Protein AF-A0A9D9EPJ1-F1 (afdb_monomer)

Sequence (174 aa):
MMNVLTDDEYTWLLRNIYPYLRHCTYRVEYEVRNFDLEEARRTIYERPQDLSLNEMYKVAGSYEKGSEEYAYAMEIAARYYPETPAVVNRLAAEAMESGDARKAVEYAGGMADRLIGQETLTDKEAELLNTAGVAYARAGEYGKARTALEKASGAGNANAEHNLTQLLNVIDQL

Secondary structure (DSSP, 8-state):
---PPPHHHHHHHHHHTHHHHT----------PPPPHHHHHHHHHH-GGGS-HHHHHHHHHTSPTTSHHHHHHHHHHHHH-TT-HHHHHHHHHHHHHTT-HHHHHHHHHHHHHHHTT-SS--HHHHHHHHHHHHHHHHTT-HHHHHHHHHHHHHTT-HHHHHHHHHHHHHHTT-

Solvent-accessible surface area (backbone atoms only — not comparable to full-atom values): 9705 Å² total; per-residue (Å²): 135,85,86,74,76,50,75,66,57,49,51,47,41,56,71,73,48,43,65,69,72,70,61,81,88,79,84,88,84,80,82,84,77,81,74,53,68,72,55,40,59,50,34,61,78,76,46,46,88,77,54,52,71,69,52,35,50,52,45,20,70,72,39,59,91,87,36,70,66,20,51,51,32,49,52,51,39,28,70,78,40,67,87,38,45,66,53,28,35,49,54,16,50,52,26,46,75,72,67,35,24,61,59,10,30,69,51,25,37,74,53,39,65,60,53,71,76,46,94,74,69,54,74,53,50,22,53,28,17,24,54,30,12,55,19,24,43,72,60,66,40,51,70,60,12,49,54,29,11,52,52,8,28,75,67,67,30,65,68,14,46,53,52,40,54,54,48,51,61,54,60,79,72,110

Structure (mmCIF, N/CA/C/O backbone):
data_AF-A0A9D9EPJ1-F1
#
_entry.id   AF-A0A9D9EPJ1-F1
#
loop_
_atom_site.group_PDB
_atom_site.id
_atom_site.type_symbol
_atom_site.label_atom_id
_atom_site.label_alt_id
_atom_site.label_comp_id
_atom_site.label_asym_id
_atom_site.label_entity_id
_atom_site.label_seq_id
_atom_site.pdbx_PDB_ins_code
_atom_site.Cartn_x
_atom_site.Cartn_y
_atom_site.Cartn_z
_atom_site.occupancy
_atom_site.B_iso_or_equiv
_atom_site.auth_seq_id
_atom_site.auth_comp_id
_atom_site.auth_asym_id
_atom_site.auth_atom_id
_atom_site.pdbx_PDB_model_num
ATOM 1 N N . MET A 1 1 ? 43.064 -30.071 -53.489 1.00 42.31 1 MET A N 1
ATOM 2 C CA . MET A 1 1 ? 42.462 -31.282 -52.893 1.00 42.31 1 MET A CA 1
ATOM 3 C C . MET A 1 1 ? 41.432 -30.799 -51.883 1.00 42.31 1 MET A C 1
ATOM 5 O O . MET A 1 1 ? 41.818 -30.111 -50.948 1.00 42.31 1 MET A O 1
ATOM 9 N N . MET A 1 2 ? 40.141 -31.001 -52.148 1.00 48.84 2 MET A N 1
ATOM 10 C CA . MET A 1 2 ? 39.052 -30.513 -51.294 1.00 48.84 2 MET A CA 1
ATOM 11 C C . MET A 1 2 ? 38.751 -31.615 -50.279 1.00 48.84 2 MET A C 1
ATOM 13 O O . MET A 1 2 ? 38.270 -32.677 -50.659 1.00 48.84 2 MET A O 1
ATOM 17 N N . ASN A 1 3 ? 39.163 -31.407 -49.030 1.00 57.09 3 ASN A N 1
ATOM 18 C CA . ASN A 1 3 ? 39.059 -32.409 -47.974 1.00 57.09 3 ASN A CA 1
ATOM 19 C C . ASN A 1 3 ? 37.612 -32.420 -47.462 1.00 57.09 3 ASN A C 1
ATOM 21 O O . ASN A 1 3 ? 37.235 -31.586 -46.640 1.00 57.09 3 ASN A O 1
ATOM 25 N N . VAL A 1 4 ? 36.780 -33.285 -48.039 1.00 70.56 4 VAL A N 1
ATOM 26 C CA . VAL A 1 4 ? 35.396 -33.489 -47.602 1.00 70.56 4 VAL A CA 1
ATOM 27 C C . VAL A 1 4 ? 35.428 -34.555 -46.513 1.00 70.56 4 VAL A C 1
ATOM 29 O O . VAL A 1 4 ? 35.918 -35.655 -46.755 1.00 70.56 4 VAL A O 1
ATOM 32 N N . LEU A 1 5 ? 34.961 -34.201 -45.316 1.00 78.44 5 LEU A N 1
ATOM 33 C CA . LEU A 1 5 ? 34.833 -35.127 -44.190 1.00 78.44 5 LEU A CA 1
ATOM 34 C C . LEU A 1 5 ? 33.941 -36.306 -44.589 1.00 78.44 5 LEU A C 1
ATOM 36 O O . LEU A 1 5 ? 32.910 -36.110 -45.234 1.00 78.44 5 LEU A O 1
ATOM 40 N N . THR A 1 6 ? 34.324 -37.513 -44.189 1.00 83.56 6 THR A N 1
ATOM 41 C CA . THR A 1 6 ? 33.468 -38.697 -44.318 1.00 83.56 6 THR A CA 1
ATOM 42 C C . THR A 1 6 ? 32.287 -38.626 -43.342 1.00 83.56 6 THR A C 1
ATOM 44 O O . THR A 1 6 ? 32.340 -37.913 -42.335 1.00 83.56 6 THR A O 1
ATOM 47 N N . ASP A 1 7 ? 31.210 -39.369 -43.614 1.00 83.38 7 ASP A N 1
ATOM 48 C CA . ASP A 1 7 ? 29.993 -39.362 -42.783 1.00 83.38 7 ASP A CA 1
ATOM 49 C C . ASP A 1 7 ? 30.270 -39.743 -41.317 1.00 83.38 7 ASP A C 1
ATOM 51 O O . ASP A 1 7 ? 29.677 -39.170 -40.394 1.00 83.38 7 ASP A O 1
ATOM 55 N N . ASP A 1 8 ? 31.216 -40.656 -41.088 1.00 84.94 8 ASP A N 1
ATOM 56 C CA . ASP A 1 8 ? 31.630 -41.087 -39.751 1.00 84.94 8 ASP A CA 1
ATOM 57 C C . ASP A 1 8 ? 32.397 -39.986 -39.007 1.00 84.94 8 ASP A C 1
ATOM 59 O O . ASP A 1 8 ? 32.137 -39.727 -37.828 1.00 84.94 8 ASP A O 1
ATOM 63 N N . GLU A 1 9 ? 33.293 -39.276 -39.699 1.00 87.12 9 GLU A N 1
ATOM 64 C CA . GLU A 1 9 ? 34.034 -38.139 -39.142 1.00 87.12 9 GLU A CA 1
ATOM 65 C C . GLU A 1 9 ? 33.095 -36.972 -38.817 1.00 87.12 9 GLU A C 1
ATOM 67 O O . GLU A 1 9 ? 33.190 -36.371 -37.742 1.00 87.12 9 GLU A O 1
ATOM 72 N N . TYR A 1 10 ? 32.140 -36.680 -39.704 1.00 84.19 10 TYR A N 1
ATOM 73 C CA . TYR A 1 10 ? 31.129 -35.655 -39.463 1.00 84.19 10 TYR A CA 1
ATOM 74 C C . TYR A 1 10 ? 30.230 -36.017 -38.272 1.00 84.19 10 TYR A C 1
ATOM 76 O O . TYR A 1 10 ? 29.999 -35.186 -37.390 1.00 84.19 10 TYR A O 1
ATOM 84 N N . THR A 1 11 ? 29.774 -37.269 -38.188 1.00 86.69 11 THR A N 1
ATOM 85 C CA . THR A 1 11 ? 28.947 -37.756 -37.073 1.00 86.69 11 THR A CA 1
ATOM 86 C C . THR A 1 11 ? 29.705 -37.707 -35.746 1.00 86.69 11 THR A C 1
ATOM 88 O O . THR A 1 11 ? 29.132 -37.351 -34.710 1.00 86.69 11 THR A O 1
ATOM 91 N N . TRP A 1 12 ? 31.003 -38.016 -35.762 1.00 90.25 12 TRP A N 1
ATOM 92 C CA . TRP A 1 12 ? 31.856 -37.917 -34.584 1.00 90.25 12 TRP A CA 1
ATOM 93 C C . TRP A 1 12 ? 32.017 -36.466 -34.118 1.00 90.25 12 TRP A C 1
ATOM 95 O O . TRP A 1 12 ? 31.825 -36.188 -32.931 1.00 90.25 12 TRP A O 1
ATOM 105 N N . LEU A 1 13 ? 32.284 -35.528 -35.035 1.00 86.38 13 LEU A N 1
ATOM 106 C CA . LEU A 1 13 ? 32.368 -34.095 -34.724 1.00 86.38 13 LEU A CA 1
ATOM 107 C C . LEU A 1 13 ? 31.037 -33.553 -34.186 1.00 86.38 13 LEU A C 1
ATOM 109 O O . LEU A 1 13 ? 31.029 -32.818 -33.196 1.00 86.38 13 LEU A O 1
ATOM 113 N N . LEU A 1 14 ? 29.911 -33.959 -34.781 1.00 84.38 14 LEU A N 1
ATOM 114 C CA . LEU A 1 14 ? 28.572 -33.550 -34.357 1.00 84.38 14 LEU A CA 1
ATOM 115 C C . LEU A 1 14 ? 28.239 -34.006 -32.930 1.00 84.38 14 LEU A C 1
ATOM 117 O O . LEU A 1 14 ? 27.575 -33.273 -32.202 1.00 84.38 14 LEU A O 1
ATOM 121 N N . ARG A 1 15 ? 28.684 -35.200 -32.525 1.00 85.56 15 ARG A N 1
ATOM 122 C CA . ARG A 1 15 ? 28.414 -35.751 -31.186 1.00 85.56 15 ARG A CA 1
ATOM 123 C C . ARG A 1 15 ? 29.384 -35.251 -30.123 1.00 85.56 15 ARG A C 1
ATOM 125 O O . ARG A 1 15 ? 28.964 -35.033 -28.993 1.00 85.56 15 ARG A O 1
ATOM 132 N N . ASN A 1 16 ? 30.658 -35.084 -30.473 1.00 86.88 16 ASN A N 1
ATOM 133 C CA . ASN A 1 16 ? 31.717 -34.885 -29.482 1.00 86.88 16 ASN A CA 1
ATOM 134 C C . ASN A 1 16 ? 32.249 -33.450 -29.420 1.00 86.88 16 ASN A C 1
ATOM 136 O O . ASN A 1 16 ? 32.752 -33.045 -28.380 1.00 86.88 16 ASN A O 1
ATOM 140 N N . ILE A 1 17 ? 32.153 -32.676 -30.506 1.00 82.56 17 ILE A N 1
ATOM 141 C CA . ILE A 1 17 ? 32.791 -31.353 -30.605 1.00 82.56 17 ILE A CA 1
ATOM 142 C C . ILE A 1 17 ? 31.749 -30.239 -30.741 1.00 82.56 17 ILE A C 1
ATOM 144 O O . ILE A 1 17 ? 31.789 -29.245 -30.018 1.00 82.56 17 ILE A O 1
ATOM 148 N N . TYR A 1 18 ? 30.775 -30.400 -31.637 1.00 82.69 18 TYR A N 1
ATOM 149 C CA . TYR A 1 18 ? 29.791 -29.355 -31.931 1.00 82.69 18 TYR A CA 1
ATOM 150 C C . TYR A 1 18 ? 28.880 -28.954 -30.756 1.00 82.69 18 TYR A C 1
ATOM 152 O O . TYR A 1 18 ? 28.547 -27.771 -30.689 1.00 82.69 18 TYR A O 1
ATOM 160 N N . PRO A 1 19 ? 28.499 -29.833 -29.806 1.00 80.94 19 PRO A N 1
ATOM 161 C CA . PRO A 1 19 ? 27.696 -29.422 -28.654 1.00 80.94 19 PRO A CA 1
ATOM 162 C C . PRO A 1 19 ? 28.407 -28.385 -27.775 1.00 80.94 19 PRO A C 1
ATOM 164 O O . PRO A 1 19 ? 27.760 -27.467 -27.280 1.00 80.94 19 PRO A O 1
ATOM 167 N N . TYR A 1 20 ? 29.738 -28.470 -27.656 1.00 73.44 20 TYR A N 1
ATOM 168 C CA . TYR A 1 20 ? 30.548 -27.487 -26.929 1.00 73.44 20 TYR A CA 1
ATOM 169 C C . TYR A 1 20 ? 30.725 -26.176 -27.708 1.00 73.44 20 TYR A C 1
ATOM 171 O O . TYR A 1 20 ? 30.796 -25.111 -27.106 1.00 73.44 20 TYR A O 1
ATOM 179 N N . LEU A 1 21 ? 30.743 -26.233 -29.046 1.00 76.06 21 LEU A N 1
ATOM 180 C CA . LEU A 1 21 ? 30.826 -25.043 -29.906 1.00 76.06 21 LEU A CA 1
ATOM 181 C C . LEU A 1 21 ? 29.494 -24.282 -30.019 1.00 76.06 21 LEU A C 1
ATOM 183 O O . LEU A 1 21 ? 29.495 -23.102 -30.355 1.00 76.06 21 LEU A O 1
ATOM 187 N N . ARG A 1 22 ? 28.358 -24.934 -29.738 1.00 73.31 22 ARG A N 1
ATOM 188 C CA . ARG A 1 22 ? 27.014 -24.322 -29.748 1.00 73.31 22 ARG A CA 1
ATOM 189 C C . ARG A 1 22 ? 26.599 -23.732 -28.397 1.00 73.31 22 ARG A C 1
ATOM 191 O O . ARG A 1 22 ? 25.422 -23.436 -28.203 1.00 73.31 22 ARG A O 1
ATOM 198 N N . HIS A 1 23 ? 27.533 -23.560 -27.465 1.00 71.06 23 HIS A N 1
ATOM 199 C CA . HIS A 1 23 ? 27.258 -22.913 -26.189 1.00 71.06 23 HIS A CA 1
ATOM 200 C C . HIS A 1 23 ? 27.821 -21.491 -26.187 1.00 71.06 23 HIS A C 1
ATOM 202 O O . HIS A 1 23 ? 28.995 -21.268 -25.901 1.00 71.06 23 HIS A O 1
ATOM 208 N N . CYS A 1 24 ? 26.975 -20.515 -26.506 1.00 70.62 24 CYS A N 1
ATOM 209 C CA . CYS A 1 24 ? 27.301 -19.111 -26.301 1.00 70.62 24 CYS A CA 1
ATOM 210 C C . CYS A 1 24 ? 26.660 -18.643 -24.992 1.00 70.62 24 CYS A C 1
ATOM 212 O O . CYS A 1 24 ? 25.457 -18.390 -24.931 1.00 70.62 24 CYS A O 1
ATOM 214 N N . THR A 1 25 ? 27.458 -18.547 -23.930 1.00 79.62 25 THR A N 1
ATOM 215 C CA . THR A 1 25 ? 27.029 -17.911 -22.683 1.00 79.62 25 THR A CA 1
ATOM 216 C C . THR A 1 25 ? 27.132 -16.399 -22.858 1.00 79.62 25 THR A C 1
ATOM 218 O O . THR A 1 25 ? 28.224 -15.837 -22.813 1.00 79.62 25 THR A O 1
ATOM 221 N N . TYR A 1 26 ? 26.002 -15.734 -23.074 1.00 78.81 26 TYR A N 1
ATOM 222 C CA . TYR A 1 26 ? 25.939 -14.275 -23.092 1.00 78.81 26 TYR A CA 1
ATOM 223 C C . TYR A 1 26 ? 25.505 -13.757 -21.723 1.00 78.81 26 TYR A C 1
ATOM 225 O O . TYR A 1 26 ? 24.556 -14.264 -21.127 1.00 78.81 26 TYR A O 1
ATOM 233 N N . ARG A 1 27 ? 26.185 -12.717 -21.245 1.00 80.62 27 ARG A N 1
ATOM 234 C CA . ARG A 1 27 ? 25.719 -11.870 -20.149 1.00 80.62 27 ARG A CA 1
ATOM 235 C C . ARG A 1 27 ? 25.396 -10.513 -20.756 1.00 80.62 27 ARG A C 1
ATOM 237 O O . ARG A 1 27 ? 26.290 -9.858 -21.281 1.00 80.62 27 ARG A O 1
ATOM 244 N N . VAL A 1 28 ? 24.123 -10.135 -20.734 1.00 82.12 28 VAL A N 1
ATOM 245 C CA . VAL A 1 28 ? 23.676 -8.812 -21.175 1.00 82.12 28 VAL A CA 1
ATOM 246 C C . VAL A 1 28 ? 23.499 -7.962 -19.928 1.00 82.12 28 VAL A C 1
ATOM 248 O O . VAL A 1 28 ? 22.674 -8.280 -19.076 1.00 82.12 28 VAL A O 1
ATOM 251 N N . GLU A 1 29 ? 24.298 -6.909 -19.819 1.00 85.12 29 GLU A N 1
ATOM 252 C CA . GLU A 1 29 ? 24.173 -5.888 -18.784 1.00 85.12 29 GLU A CA 1
ATOM 253 C C . GLU A 1 29 ? 23.646 -4.624 -19.455 1.00 85.12 29 GLU A C 1
ATOM 255 O O . GLU A 1 29 ? 24.170 -4.193 -20.482 1.00 85.12 2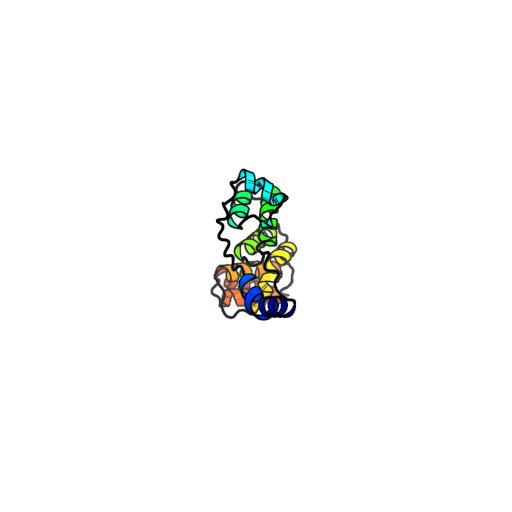9 GLU A O 1
ATOM 260 N N . TYR A 1 30 ? 22.576 -4.058 -18.910 1.00 80.69 30 TYR A N 1
ATOM 261 C CA . TYR A 1 30 ? 22.017 -2.797 -19.372 1.00 80.69 30 TYR A CA 1
ATOM 262 C C . TYR A 1 30 ? 21.621 -1.956 -18.165 1.00 80.69 30 TYR A C 1
ATOM 264 O O . TYR A 1 30 ? 21.168 -2.478 -17.147 1.00 80.69 30 TYR A O 1
ATOM 272 N N . GLU A 1 31 ? 21.799 -0.647 -18.291 1.00 79.81 31 GLU A N 1
ATOM 273 C CA . GLU A 1 31 ? 21.323 0.329 -17.321 1.00 79.81 31 GLU A CA 1
ATOM 274 C C . GLU A 1 31 ? 19.992 0.888 -17.826 1.00 79.81 31 GLU A C 1
ATOM 276 O O . GLU A 1 31 ? 19.905 1.428 -18.933 1.00 79.81 31 GLU A O 1
ATOM 281 N N . VAL A 1 32 ? 18.932 0.720 -17.037 1.00 82.56 32 VAL A N 1
ATOM 282 C CA . VAL A 1 32 ? 17.633 1.323 -17.347 1.00 82.56 32 VAL A CA 1
ATOM 283 C C . VAL A 1 32 ? 17.685 2.776 -16.899 1.00 82.56 32 VAL A C 1
ATOM 285 O O . VAL A 1 32 ? 17.804 3.055 -15.707 1.00 82.56 32 VAL A O 1
ATOM 288 N N . ARG A 1 33 ? 17.606 3.710 -17.852 1.00 89.75 33 ARG A N 1
ATOM 289 C CA . ARG A 1 33 ? 17.465 5.132 -17.521 1.00 89.75 33 ARG A CA 1
ATOM 290 C C . ARG A 1 33 ? 16.104 5.382 -16.877 1.00 89.75 33 ARG A C 1
ATOM 292 O O . ARG A 1 33 ? 15.111 4.800 -17.305 1.00 89.75 33 ARG A O 1
ATOM 299 N N . ASN A 1 34 ? 16.055 6.315 -15.932 1.00 90.56 34 ASN A N 1
ATOM 300 C CA . ASN A 1 34 ? 14.783 6.842 -15.449 1.00 90.56 34 ASN A CA 1
ATOM 301 C C . ASN A 1 34 ? 14.117 7.697 -16.540 1.00 90.56 34 ASN A C 1
ATOM 303 O O . ASN A 1 34 ? 14.797 8.371 -17.326 1.00 90.56 34 ASN A O 1
ATOM 307 N N . PHE A 1 35 ? 12.793 7.688 -16.557 1.00 91.69 35 PHE A N 1
ATOM 308 C CA . PHE A 1 35 ? 11.971 8.605 -17.327 1.00 91.69 35 PHE A CA 1
ATOM 309 C C . PHE A 1 35 ? 12.009 10.002 -16.705 1.00 91.69 35 PHE A C 1
ATOM 311 O O . PHE A 1 35 ? 12.043 10.172 -15.478 1.00 91.69 35 PHE A O 1
ATOM 318 N N . ASP A 1 36 ? 11.986 11.022 -17.561 1.00 94.06 36 ASP A N 1
ATOM 319 C CA . ASP A 1 36 ? 11.652 12.364 -17.098 1.00 94.06 36 ASP A CA 1
ATOM 320 C C . ASP A 1 36 ? 10.150 12.466 -16.761 1.00 94.06 36 ASP A C 1
ATOM 322 O O . ASP A 1 36 ? 9.372 11.538 -16.992 1.00 94.06 36 ASP A O 1
ATOM 326 N N . LEU A 1 37 ? 9.729 13.579 -16.155 1.00 94.12 37 LEU A N 1
ATOM 327 C CA . LEU A 1 37 ? 8.340 13.731 -15.718 1.00 94.12 37 LEU A CA 1
ATOM 328 C C . LEU A 1 37 ? 7.350 13.712 -16.893 1.00 94.12 37 LEU A C 1
ATOM 330 O O . LEU A 1 37 ? 6.293 13.098 -16.782 1.00 94.12 37 LEU A O 1
ATOM 334 N N . GLU A 1 38 ? 7.672 14.367 -18.005 1.00 94.12 38 GLU A N 1
ATOM 335 C CA . GLU A 1 38 ? 6.761 14.481 -19.148 1.00 94.12 38 GLU A CA 1
ATOM 336 C C . GLU A 1 38 ? 6.650 13.153 -19.908 1.00 94.12 38 GLU A C 1
ATOM 338 O O . GLU A 1 38 ? 5.555 12.753 -20.311 1.00 94.12 38 GLU A O 1
ATOM 343 N N . GLU A 1 39 ? 7.758 12.421 -20.033 1.00 93.81 39 GLU A N 1
ATOM 344 C CA . GLU A 1 39 ? 7.774 11.040 -20.503 1.00 93.81 39 GLU A CA 1
ATOM 345 C C . GLU A 1 39 ? 6.940 10.149 -19.577 1.00 93.81 39 GLU A C 1
ATOM 347 O O . GLU A 1 39 ? 6.044 9.449 -20.048 1.00 93.81 39 GLU A O 1
ATOM 352 N N . ALA A 1 40 ? 7.158 10.212 -18.259 1.00 95.44 40 ALA A N 1
ATOM 353 C CA . ALA A 1 40 ? 6.432 9.389 -17.295 1.00 95.44 40 ALA A CA 1
ATOM 354 C C . ALA A 1 40 ? 4.916 9.658 -17.314 1.00 95.44 40 ALA A C 1
ATOM 356 O O . ALA A 1 40 ? 4.125 8.717 -17.216 1.00 95.44 40 ALA A O 1
ATOM 357 N N . ARG A 1 41 ? 4.495 10.915 -17.524 1.00 95.25 41 ARG A N 1
ATOM 358 C CA . ARG A 1 41 ? 3.077 11.294 -17.676 1.00 95.25 41 ARG A CA 1
ATOM 359 C C . ARG A 1 41 ? 2.403 10.645 -18.878 1.00 95.25 41 ARG A C 1
ATOM 361 O O . ARG A 1 41 ? 1.201 10.419 -18.821 1.00 95.25 41 ARG A O 1
ATOM 368 N N . ARG A 1 42 ? 3.138 10.350 -19.951 1.00 95.31 42 ARG A N 1
ATOM 369 C CA . ARG A 1 42 ? 2.610 9.610 -21.110 1.00 95.31 42 ARG A CA 1
ATOM 370 C C . ARG A 1 42 ? 2.690 8.107 -20.877 1.00 95.31 42 ARG A C 1
ATOM 372 O O . ARG A 1 42 ? 1.701 7.398 -21.052 1.00 95.31 42 ARG A O 1
ATOM 379 N N . THR A 1 43 ? 3.839 7.635 -20.397 1.00 96.12 43 THR A N 1
ATOM 380 C CA . THR A 1 43 ? 4.106 6.212 -20.164 1.00 96.12 43 THR A CA 1
ATOM 381 C C . THR A 1 43 ? 3.114 5.589 -19.181 1.00 96.12 43 THR A C 1
ATOM 383 O O . THR A 1 43 ? 2.745 4.435 -19.370 1.00 96.12 43 THR A O 1
ATOM 386 N N . ILE A 1 44 ? 2.600 6.333 -18.193 1.00 96.19 44 ILE A N 1
ATOM 387 C CA . ILE A 1 44 ? 1.611 5.807 -17.234 1.00 96.19 44 ILE A CA 1
ATOM 388 C C . ILE A 1 44 ? 0.288 5.362 -17.890 1.00 96.19 44 ILE A C 1
ATOM 390 O O . ILE A 1 44 ? -0.407 4.506 -17.345 1.00 96.19 44 ILE A O 1
ATOM 394 N N . TYR A 1 45 ? -0.056 5.903 -19.064 1.00 94.81 45 TYR A N 1
ATOM 395 C CA . TYR A 1 45 ? -1.243 5.507 -19.832 1.00 94.81 45 TYR A CA 1
ATOM 396 C C . TYR A 1 45 ? -0.940 4.434 -20.885 1.00 94.81 45 TYR A C 1
ATOM 398 O O . TYR A 1 45 ? -1.811 3.633 -21.211 1.00 94.81 45 TYR A O 1
ATOM 406 N N . GLU A 1 46 ? 0.282 4.408 -21.419 1.00 95.12 46 GLU A N 1
ATOM 407 C CA . GLU A 1 46 ? 0.659 3.513 -22.519 1.00 95.12 46 GLU A CA 1
ATOM 408 C C . GLU A 1 46 ? 1.294 2.203 -22.037 1.00 95.12 46 GLU A C 1
ATOM 410 O O . GLU A 1 46 ? 0.936 1.119 -22.496 1.00 95.12 46 GLU A O 1
ATOM 415 N N . ARG A 1 47 ? 2.284 2.306 -21.143 1.00 95.06 47 ARG A N 1
ATOM 416 C CA . ARG A 1 47 ? 3.131 1.200 -20.670 1.00 95.06 47 ARG A CA 1
ATOM 417 C C . ARG A 1 47 ? 3.479 1.366 -19.185 1.00 95.06 47 ARG A C 1
ATOM 419 O O . ARG A 1 47 ? 4.654 1.461 -18.836 1.00 95.06 47 ARG A O 1
ATOM 426 N N . PRO A 1 48 ? 2.484 1.396 -18.285 1.00 94.69 48 PRO A N 1
ATOM 427 C CA . PRO A 1 48 ? 2.724 1.613 -16.859 1.00 94.69 48 PRO A CA 1
ATOM 428 C C . PRO A 1 48 ? 3.666 0.582 -16.217 1.00 94.69 48 PRO A C 1
ATOM 430 O O . PRO A 1 48 ? 4.351 0.926 -15.263 1.00 94.69 48 PRO A O 1
ATOM 433 N N . GLN A 1 49 ? 3.779 -0.637 -16.757 1.00 94.50 49 GLN A N 1
ATOM 434 C CA . GLN A 1 49 ? 4.746 -1.642 -16.294 1.00 94.50 49 GLN A CA 1
ATOM 435 C C . GLN A 1 49 ? 6.220 -1.228 -16.448 1.00 94.50 49 GLN A C 1
ATOM 437 O O . GLN A 1 49 ? 7.078 -1.825 -15.803 1.00 94.50 49 GLN A O 1
ATOM 442 N N . ASP A 1 50 ? 6.513 -0.243 -17.303 1.00 94.06 50 ASP A N 1
ATOM 443 C CA . ASP A 1 50 ? 7.873 0.256 -17.530 1.00 94.06 50 ASP A CA 1
ATOM 444 C C . ASP A 1 50 ? 8.267 1.317 -16.483 1.00 94.06 50 ASP A C 1
ATOM 446 O O . ASP A 1 50 ? 9.448 1.634 -16.351 1.00 94.06 50 ASP A O 1
ATOM 450 N N . LEU A 1 51 ? 7.299 1.873 -15.742 1.00 95.31 51 LEU A N 1
ATOM 451 C CA . LEU A 1 51 ? 7.547 2.8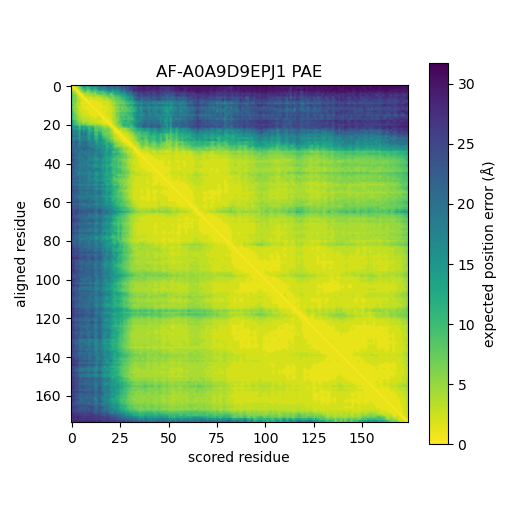92 -14.724 1.00 95.31 51 LEU A CA 1
ATOM 452 C C . LEU A 1 51 ? 7.897 2.264 -13.385 1.00 95.31 51 LEU A C 1
ATOM 454 O O . LEU A 1 51 ? 7.196 1.384 -12.894 1.00 95.31 51 LEU A O 1
ATOM 458 N N . SER A 1 52 ? 8.921 2.813 -12.743 1.00 94.62 52 SER A N 1
ATOM 459 C CA . SER A 1 52 ? 9.188 2.575 -11.332 1.00 94.62 52 SER A CA 1
ATOM 460 C C . SER A 1 52 ? 8.111 3.210 -10.447 1.00 94.62 52 SER A C 1
ATOM 462 O O . SER A 1 52 ? 7.512 4.238 -10.780 1.00 94.62 52 SER A O 1
ATOM 464 N N . LEU A 1 53 ? 7.938 2.671 -9.238 1.00 94.38 53 LEU A N 1
ATOM 465 C CA . LEU A 1 53 ? 7.034 3.249 -8.241 1.00 94.38 53 LEU A CA 1
ATOM 466 C C . LEU A 1 53 ? 7.351 4.728 -7.942 1.00 94.38 53 LEU A C 1
ATOM 468 O O . LEU A 1 53 ? 6.449 5.546 -7.771 1.00 94.38 53 LEU A O 1
ATOM 472 N N . ASN A 1 54 ? 8.636 5.093 -7.905 1.00 93.88 54 ASN A N 1
ATOM 473 C CA . ASN A 1 54 ? 9.058 6.474 -7.673 1.00 93.88 54 ASN A CA 1
ATOM 474 C C . ASN A 1 54 ? 8.624 7.409 -8.813 1.00 93.88 54 ASN A C 1
ATOM 476 O O . ASN A 1 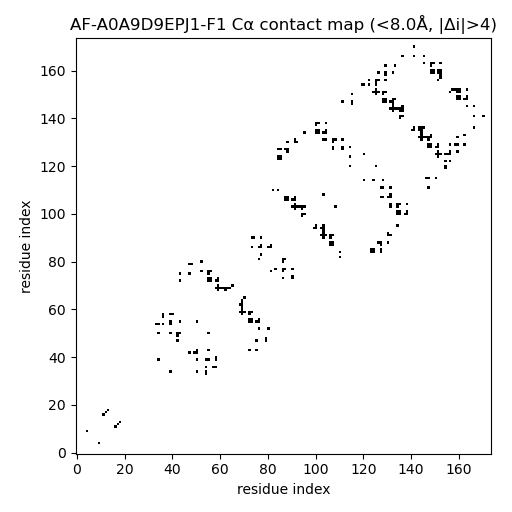54 ? 8.231 8.545 -8.563 1.00 93.88 54 ASN A O 1
ATOM 480 N N . GLU A 1 55 ? 8.674 6.948 -10.062 1.00 95.69 55 GLU A N 1
ATOM 481 C CA . GLU A 1 55 ? 8.197 7.728 -11.207 1.00 95.69 55 GLU A CA 1
ATOM 482 C C . GLU A 1 55 ? 6.680 7.877 -11.184 1.00 95.69 55 GLU A C 1
ATOM 484 O O . GLU A 1 55 ? 6.187 8.983 -11.385 1.00 95.69 55 GLU A O 1
ATOM 489 N N . MET A 1 56 ? 5.943 6.821 -10.831 1.00 95.69 56 MET A N 1
ATOM 490 C CA . MET A 1 56 ? 4.494 6.918 -10.633 1.00 95.69 56 MET A CA 1
ATOM 491 C C . MET A 1 56 ? 4.136 7.930 -9.535 1.00 95.69 56 MET A C 1
ATOM 493 O O . MET A 1 56 ? 3.224 8.734 -9.717 1.00 95.69 56 MET A O 1
ATOM 497 N N . TYR A 1 57 ? 4.897 7.980 -8.436 1.00 93.56 57 TYR A N 1
ATOM 498 C CA . TYR A 1 57 ? 4.714 9.006 -7.405 1.00 93.56 57 TYR A CA 1
ATOM 499 C C . TYR A 1 57 ? 5.060 10.417 -7.872 1.00 93.56 57 TYR A C 1
ATOM 501 O O . TYR A 1 57 ? 4.370 11.360 -7.489 1.00 93.56 57 TYR A O 1
ATOM 509 N N . LYS A 1 58 ? 6.099 10.589 -8.696 1.00 94.88 58 LYS A N 1
ATOM 510 C CA . LYS A 1 58 ? 6.419 11.893 -9.298 1.00 94.88 58 LYS A CA 1
ATOM 511 C C . LYS A 1 58 ? 5.305 12.365 -10.226 1.00 94.88 58 LYS A C 1
ATOM 513 O O . LYS A 1 58 ? 4.948 13.537 -10.183 1.00 94.88 58 LYS A O 1
ATOM 518 N N . VAL A 1 59 ? 4.740 11.456 -11.021 1.00 96.06 59 VAL A N 1
ATOM 519 C CA . VAL A 1 59 ? 3.584 11.739 -11.877 1.00 96.06 59 VAL A CA 1
ATOM 520 C C . VAL A 1 59 ? 2.387 12.133 -11.020 1.00 96.06 59 VAL A C 1
ATOM 522 O O . VAL A 1 59 ? 1.841 13.210 -11.231 1.00 96.06 59 VAL A O 1
ATOM 525 N N . ALA A 1 60 ? 2.032 11.342 -10.003 1.00 93.94 60 ALA A N 1
ATOM 526 C CA . ALA A 1 60 ? 0.943 11.676 -9.086 1.00 93.94 60 ALA A CA 1
ATOM 527 C C . ALA A 1 60 ? 1.165 13.046 -8.422 1.00 93.94 60 ALA A C 1
ATOM 529 O O . ALA A 1 60 ? 0.300 13.910 -8.478 1.00 93.94 60 ALA A O 1
ATOM 530 N N . GLY A 1 61 ? 2.355 13.292 -7.870 1.00 92.81 61 GLY A N 1
ATOM 531 C CA . GLY A 1 61 ? 2.712 14.556 -7.220 1.00 92.81 61 GLY A CA 1
ATOM 532 C C . GLY A 1 61 ? 2.799 15.770 -8.152 1.00 92.81 61 GLY A C 1
ATOM 533 O O . GLY A 1 61 ? 2.902 16.889 -7.656 1.00 92.81 61 GLY A O 1
ATOM 534 N N . SER A 1 62 ? 2.762 15.572 -9.474 1.00 94.81 62 SER A N 1
ATOM 535 C CA . SER A 1 62 ? 2.659 16.666 -10.450 1.00 94.81 62 SER A CA 1
ATOM 536 C C . SER A 1 62 ? 1.229 17.186 -10.631 1.00 94.81 62 SER A C 1
ATOM 538 O O . SER A 1 62 ? 1.044 18.274 -11.175 1.00 94.81 62 SER A O 1
ATOM 540 N N . TYR A 1 63 ? 0.233 16.430 -10.159 1.00 93.69 63 TYR A N 1
ATOM 541 C CA . TYR A 1 63 ? -1.178 16.797 -10.174 1.00 93.69 63 TYR A CA 1
ATOM 542 C C . TYR A 1 63 ? -1.643 17.280 -8.795 1.00 93.69 63 TYR A C 1
ATOM 544 O O . TYR A 1 63 ? -1.041 16.971 -7.764 1.00 93.69 63 TYR A O 1
ATOM 552 N N . GLU A 1 64 ? -2.736 18.045 -8.763 1.00 90.56 64 GLU A N 1
ATOM 553 C CA . GLU A 1 64 ? -3.344 18.488 -7.507 1.00 90.56 64 GLU A CA 1
ATOM 554 C C . GLU A 1 64 ? -3.893 17.282 -6.728 1.00 90.56 64 GLU A C 1
ATOM 556 O O . GLU A 1 64 ? -4.522 16.392 -7.307 1.00 90.56 64 GLU A O 1
ATOM 561 N N . LYS A 1 65 ? -3.661 17.229 -5.408 1.00 85.75 65 LYS A N 1
ATOM 562 C CA . LYS A 1 65 ? -4.181 16.139 -4.569 1.00 85.75 65 LYS A CA 1
ATOM 563 C C . LYS A 1 65 ? -5.714 16.136 -4.648 1.00 85.75 65 LYS A C 1
ATOM 565 O O . LYS A 1 65 ? -6.337 17.143 -4.332 1.00 85.75 65 LYS A O 1
ATOM 570 N N . GLY A 1 66 ? -6.298 15.001 -5.029 1.00 82.69 66 GLY A N 1
ATOM 571 C CA . GLY A 1 66 ? -7.746 14.845 -5.220 1.00 82.69 66 GLY A CA 1
ATOM 572 C C . GLY A 1 66 ? -8.245 15.126 -6.643 1.00 82.69 66 GLY A C 1
ATOM 573 O O . GLY A 1 66 ? -9.438 14.986 -6.895 1.00 82.69 66 GLY A O 1
ATOM 574 N N . SER A 1 67 ? -7.362 15.494 -7.578 1.00 90.94 67 SER A N 1
ATOM 575 C CA . SER A 1 67 ? -7.688 15.490 -9.012 1.00 90.94 67 SER A CA 1
ATOM 576 C C . SER A 1 67 ? -7.875 14.063 -9.545 1.00 90.94 67 SER A C 1
ATOM 578 O O . SER A 1 67 ? -7.346 13.100 -8.980 1.00 90.94 67 SER A O 1
ATOM 580 N N . GLU A 1 68 ? -8.599 13.918 -10.657 1.00 90.75 68 GLU A N 1
ATOM 581 C CA . GLU A 1 68 ? -8.792 12.612 -11.303 1.00 90.75 68 GLU A CA 1
ATOM 582 C C . GLU A 1 68 ? -7.455 12.016 -11.764 1.00 90.75 68 GLU A C 1
ATOM 584 O O . GLU A 1 68 ? -7.225 10.814 -11.637 1.00 90.75 68 GLU A O 1
ATOM 589 N N . GLU A 1 69 ? -6.531 12.855 -12.230 1.00 93.19 69 GLU A N 1
ATOM 590 C CA . GLU A 1 69 ? -5.206 12.440 -12.683 1.00 93.19 69 GLU A CA 1
ATOM 591 C C . GLU A 1 69 ? -4.322 11.958 -11.528 1.00 93.19 69 GLU A C 1
ATOM 593 O O . GLU A 1 69 ? -3.569 10.990 -11.680 1.00 93.19 69 GLU A O 1
ATOM 598 N N . TYR A 1 70 ? -4.435 12.599 -10.360 1.00 92.00 70 TYR A N 1
ATOM 599 C CA . TYR A 1 70 ? -3.783 12.144 -9.135 1.00 92.00 70 TYR A CA 1
ATOM 600 C C . TYR A 1 70 ? -4.278 10.751 -8.738 1.00 92.00 70 TYR A C 1
ATOM 602 O O . TYR A 1 70 ? -3.469 9.841 -8.525 1.00 92.00 70 TYR A O 1
ATOM 610 N N . ALA A 1 71 ? -5.603 10.582 -8.677 1.00 90.44 71 ALA A N 1
ATOM 611 C CA . ALA A 1 71 ? -6.232 9.320 -8.313 1.00 90.44 71 ALA A CA 1
ATOM 612 C C . ALA A 1 71 ? -5.848 8.210 -9.301 1.00 90.44 71 ALA A C 1
ATOM 614 O O . ALA A 1 71 ? -5.415 7.137 -8.883 1.00 90.44 71 ALA A O 1
ATOM 615 N N . TYR A 1 72 ? -5.892 8.495 -10.605 1.00 93.56 72 TYR A N 1
ATOM 616 C CA . TYR A 1 72 ? -5.489 7.553 -11.646 1.00 93.56 72 TYR A CA 1
ATOM 617 C C . TYR A 1 72 ? -4.036 7.093 -11.474 1.00 93.56 72 TYR A C 1
ATOM 619 O O . TYR A 1 72 ? -3.755 5.893 -11.482 1.00 93.56 72 TYR A O 1
ATOM 627 N N . ALA A 1 73 ? -3.098 8.023 -11.270 1.00 95.31 73 ALA A N 1
ATOM 628 C CA . ALA A 1 73 ? -1.688 7.676 -11.100 1.00 95.31 73 ALA A CA 1
ATOM 629 C C . ALA A 1 73 ? -1.446 6.804 -9.855 1.00 95.31 73 ALA A C 1
ATOM 631 O O . ALA A 1 73 ? -0.662 5.853 -9.900 1.00 95.31 73 ALA A O 1
ATOM 632 N N . MET A 1 74 ? -2.149 7.093 -8.757 1.00 94.06 74 MET A N 1
ATOM 633 C CA . MET A 1 74 ? -2.089 6.303 -7.527 1.00 94.06 74 MET A CA 1
ATOM 634 C C . MET A 1 74 ? -2.728 4.913 -7.683 1.00 94.06 74 MET A C 1
ATOM 636 O O . MET A 1 74 ? -2.170 3.929 -7.196 1.00 94.06 74 MET A O 1
ATOM 640 N N . GLU A 1 75 ? -3.853 4.797 -8.393 1.00 93.56 75 GLU A N 1
ATOM 641 C CA . GLU A 1 75 ? -4.488 3.508 -8.700 1.00 93.56 75 GLU A CA 1
ATOM 642 C C . GLU A 1 75 ? -3.601 2.630 -9.588 1.00 93.56 75 GLU A C 1
ATOM 644 O O . GLU A 1 75 ? -3.475 1.425 -9.348 1.00 93.56 75 GLU A O 1
ATOM 649 N N . ILE A 1 76 ? -2.933 3.223 -10.580 1.00 95.50 76 ILE A N 1
ATOM 650 C CA . ILE A 1 76 ? -1.937 2.521 -11.394 1.00 95.50 76 ILE A CA 1
ATOM 651 C C . ILE A 1 76 ? -0.772 2.048 -10.521 1.00 95.50 76 ILE A C 1
ATOM 653 O O . ILE A 1 76 ? -0.383 0.882 -10.614 1.00 95.50 76 ILE A O 1
ATOM 657 N N . ALA A 1 77 ? -0.271 2.889 -9.612 1.00 95.12 77 ALA A N 1
ATOM 658 C CA . ALA A 1 77 ? 0.774 2.482 -8.678 1.00 95.12 77 ALA A CA 1
ATOM 659 C C . ALA A 1 77 ? 0.354 1.282 -7.821 1.00 95.12 77 ALA A C 1
ATOM 661 O O . ALA A 1 77 ? 1.112 0.320 -7.717 1.00 95.12 77 ALA A O 1
ATOM 662 N N . ALA A 1 78 ? -0.858 1.278 -7.261 1.00 93.06 78 ALA A N 1
ATOM 663 C CA . ALA A 1 78 ? -1.343 0.150 -6.462 1.00 93.06 78 ALA A CA 1
ATOM 664 C C . ALA A 1 78 ? -1.536 -1.127 -7.284 1.00 93.06 78 ALA A C 1
ATOM 666 O O . ALA A 1 78 ? -1.307 -2.224 -6.782 1.00 93.06 78 ALA A O 1
ATOM 667 N N . ARG A 1 79 ? -1.924 -0.996 -8.556 1.00 93.56 79 ARG A N 1
ATOM 668 C CA . ARG A 1 79 ? -2.095 -2.136 -9.461 1.00 93.56 79 ARG A CA 1
ATOM 669 C C . ARG A 1 79 ? -0.769 -2.815 -9.801 1.00 93.56 79 ARG A C 1
ATOM 671 O O . ARG A 1 79 ? -0.722 -4.041 -9.849 1.00 93.56 79 ARG A O 1
ATOM 678 N N . TYR A 1 80 ? 0.281 -2.037 -10.063 1.00 94.00 80 TYR A N 1
ATOM 679 C CA . TYR A 1 80 ? 1.595 -2.564 -10.460 1.00 94.00 80 TYR A CA 1
ATOM 680 C C . TYR A 1 80 ? 2.519 -2.855 -9.272 1.00 94.00 80 TYR A C 1
ATOM 682 O O . TYR A 1 80 ? 3.415 -3.689 -9.386 1.00 94.00 80 TYR A O 1
ATOM 690 N N . TYR A 1 81 ? 2.262 -2.237 -8.117 1.00 93.94 81 TYR A N 1
ATOM 691 C CA . TYR A 1 81 ? 2.996 -2.447 -6.869 1.00 93.94 81 TYR A CA 1
ATOM 692 C C . TYR A 1 81 ? 2.073 -2.838 -5.699 1.00 93.94 81 TYR A C 1
ATOM 694 O O . TYR A 1 81 ? 2.130 -2.205 -4.638 1.00 93.94 81 TYR A O 1
ATOM 702 N N . PRO A 1 82 ? 1.254 -3.902 -5.839 1.00 91.19 82 PRO A N 1
ATOM 703 C CA . PRO A 1 82 ? 0.255 -4.283 -4.834 1.00 91.19 82 PRO A CA 1
ATOM 704 C C . PRO A 1 82 ? 0.871 -4.766 -3.515 1.00 91.19 82 PRO A C 1
ATOM 706 O O . PRO A 1 82 ? 0.210 -4.772 -2.483 1.00 91.19 82 PRO A O 1
ATOM 709 N N . GLU A 1 83 ? 2.147 -5.148 -3.538 1.00 91.19 83 GLU A N 1
ATOM 710 C CA . GLU A 1 83 ? 2.900 -5.601 -2.367 1.00 91.19 83 GLU A CA 1
ATOM 711 C C . GLU A 1 83 ? 3.503 -4.448 -1.556 1.00 91.19 83 GLU A C 1
ATOM 713 O O . GLU A 1 83 ? 4.225 -4.690 -0.595 1.00 91.19 83 GLU A O 1
ATOM 718 N N . THR A 1 84 ? 3.256 -3.190 -1.940 1.00 95.12 84 THR A N 1
ATOM 719 C CA . THR A 1 84 ? 3.791 -2.031 -1.217 1.00 95.12 84 THR A CA 1
ATOM 720 C C . THR A 1 84 ? 2.751 -1.501 -0.225 1.00 95.12 84 THR A C 1
ATOM 722 O O . THR A 1 84 ? 1.822 -0.805 -0.652 1.00 95.12 84 THR A O 1
ATOM 725 N N . PRO A 1 85 ? 2.924 -1.709 1.100 1.00 94.56 85 PRO A N 1
ATOM 726 C CA . PRO A 1 85 ? 1.913 -1.328 2.087 1.00 94.56 85 PRO A CA 1
ATOM 727 C C . PRO A 1 85 ? 1.578 0.163 2.032 1.00 94.56 85 PRO A C 1
ATOM 729 O O . PRO A 1 85 ? 0.422 0.551 2.139 1.00 94.56 85 PRO A O 1
ATOM 732 N N . ALA A 1 86 ? 2.583 1.015 1.806 1.00 92.75 86 ALA A N 1
ATOM 733 C CA . ALA A 1 86 ? 2.405 2.464 1.764 1.00 92.75 86 ALA A CA 1
ATOM 734 C C . ALA A 1 86 ? 1.499 2.938 0.612 1.00 92.75 86 ALA A C 1
ATOM 736 O O . ALA A 1 86 ? 0.737 3.886 0.797 1.00 92.75 86 ALA A O 1
ATOM 737 N N . VAL A 1 87 ? 1.565 2.286 -0.557 1.00 94.00 87 VAL A N 1
ATOM 738 C CA . VAL A 1 87 ? 0.745 2.641 -1.729 1.00 94.00 87 VAL A CA 1
ATOM 739 C C . VAL A 1 87 ? -0.714 2.310 -1.445 1.00 94.00 87 VAL A C 1
ATOM 741 O O . VAL A 1 87 ? -1.595 3.160 -1.563 1.00 94.00 87 VAL A O 1
ATOM 744 N N . VAL A 1 88 ? -0.946 1.073 -1.010 1.00 95.44 88 VAL A N 1
ATOM 745 C CA . VAL A 1 88 ? -2.279 0.550 -0.725 1.00 95.44 88 VAL A CA 1
ATOM 746 C C . VAL A 1 88 ? -2.922 1.302 0.441 1.00 95.44 88 VAL A C 1
ATOM 748 O O . VAL A 1 88 ? -4.083 1.701 0.359 1.00 95.44 88 VAL A O 1
ATOM 751 N N . ASN A 1 89 ? -2.152 1.577 1.497 1.00 95.75 89 ASN A N 1
ATOM 752 C CA . ASN A 1 89 ? -2.620 2.337 2.653 1.00 95.75 89 ASN A CA 1
ATO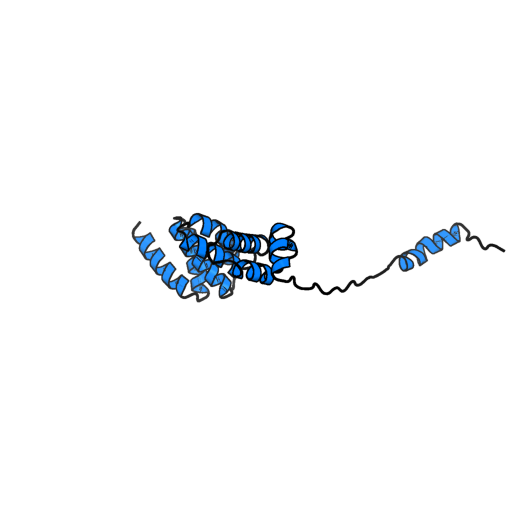M 753 C C . ASN A 1 89 ? -3.064 3.748 2.259 1.00 95.75 89 ASN A C 1
ATOM 755 O O . ASN A 1 89 ? -4.053 4.253 2.780 1.00 95.75 89 ASN A O 1
ATOM 759 N N . ARG A 1 90 ? -2.356 4.383 1.318 1.00 92.81 90 ARG A N 1
ATOM 760 C CA . ARG A 1 90 ? -2.697 5.729 0.858 1.00 92.81 90 ARG A CA 1
ATOM 761 C C . ARG A 1 90 ? -4.029 5.764 0.111 1.00 92.81 90 ARG A C 1
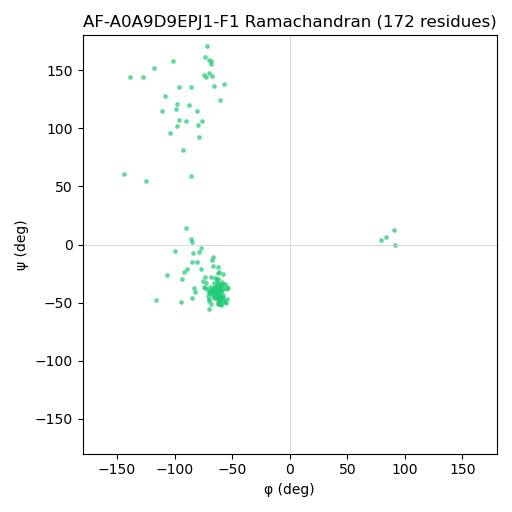ATOM 763 O O . ARG A 1 90 ? -4.839 6.636 0.408 1.00 92.81 90 ARG A O 1
ATOM 770 N N . LEU A 1 91 ? -4.274 4.810 -0.787 1.00 94.25 91 LEU A N 1
ATOM 771 C CA . LEU A 1 91 ? -5.567 4.691 -1.472 1.00 94.25 91 LEU A CA 1
ATOM 772 C C . LEU A 1 91 ? -6.705 4.372 -0.500 1.00 94.25 91 LEU A C 1
ATOM 774 O O . LEU A 1 91 ? -7.784 4.954 -0.591 1.00 94.25 91 LEU A O 1
ATOM 778 N N . ALA A 1 92 ? -6.460 3.486 0.467 1.00 95.75 92 ALA A N 1
ATOM 779 C CA . ALA A 1 92 ? -7.443 3.184 1.499 1.00 95.75 92 ALA A CA 1
ATOM 780 C C . ALA A 1 92 ? -7.756 4.414 2.366 1.00 95.75 92 ALA A C 1
ATOM 782 O O . ALA A 1 92 ? -8.922 4.686 2.637 1.00 95.75 92 ALA A O 1
ATOM 783 N N . ALA A 1 93 ? -6.745 5.194 2.757 1.00 93.94 93 ALA A N 1
ATOM 784 C CA . ALA A 1 93 ? -6.936 6.432 3.508 1.00 93.94 93 ALA A CA 1
ATOM 785 C C . ALA A 1 93 ? -7.744 7.474 2.715 1.00 93.94 93 ALA A C 1
ATOM 787 O O . ALA A 1 93 ? -8.653 8.083 3.268 1.00 93.94 93 ALA A O 1
ATOM 788 N N . GLU A 1 94 ? -7.476 7.634 1.418 1.00 91.81 94 GLU A N 1
ATOM 789 C CA . GLU A 1 94 ? -8.231 8.540 0.540 1.00 91.81 94 GLU A CA 1
ATOM 790 C C . GLU A 1 94 ? -9.700 8.111 0.379 1.00 91.81 94 GLU A C 1
ATOM 792 O O . GLU A 1 94 ? -10.615 8.934 0.482 1.00 91.81 94 GLU A O 1
ATOM 797 N N . ALA A 1 95 ? -9.952 6.810 0.215 1.00 93.12 95 ALA A N 1
ATOM 798 C CA . ALA A 1 95 ? -11.308 6.268 0.212 1.00 93.12 95 ALA A CA 1
ATOM 799 C C . ALA A 1 95 ? -12.021 6.512 1.557 1.00 93.12 95 ALA A C 1
ATOM 801 O O . ALA A 1 95 ? -13.192 6.895 1.582 1.00 93.12 95 ALA A O 1
ATOM 802 N N . MET A 1 96 ? -11.304 6.387 2.679 1.00 95.12 96 MET A N 1
ATOM 803 C CA . MET A 1 96 ? -11.829 6.682 4.018 1.00 95.12 96 MET A CA 1
ATOM 804 C C . MET A 1 96 ? -12.127 8.170 4.239 1.00 95.12 96 MET A C 1
ATOM 806 O O . MET A 1 96 ? -13.136 8.486 4.875 1.00 95.12 96 MET A O 1
ATOM 810 N N . GLU A 1 97 ? -11.283 9.072 3.725 1.00 91.56 97 GLU A N 1
ATOM 811 C CA . GLU A 1 97 ? -11.515 10.527 3.716 1.00 91.56 97 GLU A CA 1
ATOM 812 C C . GLU A 1 97 ? -12.775 10.873 2.908 1.00 91.56 97 GLU A C 1
ATOM 814 O O . GLU A 1 97 ? -13.568 11.715 3.325 1.00 91.56 97 GLU A O 1
ATOM 819 N N . SER A 1 98 ? -13.009 10.151 1.810 1.00 90.38 98 SER A N 1
ATOM 820 C CA . SER A 1 98 ? -14.202 10.285 0.961 1.00 90.38 98 SER A CA 1
ATOM 821 C C . SER A 1 98 ? -15.461 9.630 1.552 1.00 90.38 98 SER A C 1
ATOM 823 O O . SER A 1 98 ? -16.539 9.719 0.969 1.00 90.38 98 SER A O 1
ATOM 825 N N . GLY A 1 99 ? -15.347 8.961 2.706 1.00 93.06 99 GLY A N 1
ATOM 826 C CA . GLY A 1 99 ? -16.449 8.261 3.371 1.00 93.06 99 GLY A CA 1
ATOM 827 C C . GLY A 1 99 ? -16.788 6.884 2.787 1.00 93.06 99 GLY A C 1
ATOM 828 O O . GLY A 1 99 ? -17.721 6.239 3.267 1.00 93.06 99 GLY A O 1
ATOM 829 N N . ASP A 1 100 ? -16.028 6.397 1.804 1.00 95.62 100 ASP A N 1
ATOM 830 C CA . ASP A 1 100 ? -16.246 5.100 1.166 1.00 95.62 100 ASP A CA 1
ATOM 831 C C . ASP A 1 100 ? -15.427 3.999 1.853 1.00 95.62 100 ASP A C 1
ATOM 833 O O . ASP A 1 100 ? -14.343 3.593 1.423 1.00 95.62 100 ASP A O 1
ATOM 837 N N . ALA A 1 101 ? -15.973 3.501 2.961 1.00 95.94 101 ALA A N 1
ATOM 838 C CA . ALA A 1 101 ? -15.350 2.422 3.720 1.00 95.94 101 ALA A CA 1
ATOM 839 C C . ALA A 1 101 ? -15.238 1.111 2.921 1.00 95.94 101 ALA A C 1
ATOM 841 O O . ALA A 1 101 ? -14.301 0.347 3.143 1.00 95.94 101 ALA A O 1
ATOM 842 N N . ARG A 1 102 ? -16.157 0.842 1.981 1.00 96.31 102 ARG A N 1
ATOM 843 C CA . ARG A 1 102 ? -16.100 -0.380 1.163 1.00 96.31 102 ARG A CA 1
ATOM 844 C C . ARG A 1 102 ? -14.934 -0.324 0.194 1.00 96.31 102 ARG A C 1
ATOM 846 O O . ARG A 1 102 ? -14.150 -1.265 0.149 1.00 96.31 102 ARG A O 1
ATOM 853 N N . LYS A 1 103 ? -14.763 0.799 -0.500 1.00 95.69 103 LYS A N 1
ATOM 854 C CA . LYS A 1 103 ? -13.626 1.008 -1.400 1.00 95.69 103 LYS A CA 1
ATOM 855 C C . LYS A 1 103 ? -12.289 0.972 -0.647 1.00 95.69 103 LYS A C 1
ATOM 857 O O . LYS A 1 103 ? -11.313 0.411 -1.135 1.00 95.69 103 LYS A O 1
ATOM 862 N N . ALA A 1 104 ? -12.246 1.479 0.587 1.00 96.69 104 ALA A N 1
ATOM 863 C CA . ALA A 1 104 ? -11.066 1.346 1.442 1.00 96.69 104 ALA A CA 1
ATOM 864 C C . ALA A 1 104 ? -10.727 -0.119 1.780 1.00 96.69 104 ALA A C 1
ATOM 866 O O . ALA A 1 104 ? -9.553 -0.500 1.757 1.00 96.69 104 ALA A O 1
ATOM 867 N N . VAL A 1 105 ? -11.744 -0.946 2.054 1.00 97.56 105 VAL A N 1
ATOM 868 C CA . VAL A 1 105 ? -11.582 -2.397 2.235 1.00 97.56 105 VAL A CA 1
ATOM 869 C C . VAL A 1 105 ? -11.117 -3.068 0.942 1.00 97.56 105 VAL A C 1
ATOM 871 O O . VAL A 1 105 ? -10.233 -3.916 1.000 1.00 97.56 105 VAL A O 1
ATOM 874 N N . GLU A 1 106 ? -11.639 -2.681 -0.222 1.00 95.50 106 GLU A N 1
ATOM 875 C CA . GLU A 1 106 ? -11.187 -3.228 -1.511 1.00 95.50 106 GLU A CA 1
ATOM 876 C C . GLU A 1 106 ? -9.698 -2.970 -1.763 1.00 95.50 106 GLU A C 1
ATOM 878 O O . GLU A 1 106 ? -8.991 -3.866 -2.227 1.00 95.50 106 GLU A O 1
ATOM 883 N N . TYR A 1 107 ? -9.198 -1.784 -1.407 1.00 95.12 107 TYR A N 1
ATOM 884 C CA . TYR A 1 107 ? -7.775 -1.482 -1.526 1.00 95.12 107 TYR A CA 1
ATOM 885 C C . TYR A 1 107 ? -6.930 -2.255 -0.508 1.00 95.12 107 TYR A C 1
ATOM 887 O O . TYR A 1 107 ? -6.001 -2.960 -0.897 1.00 95.12 107 TYR A O 1
ATOM 895 N N . ALA A 1 108 ? -7.223 -2.141 0.792 1.00 96.12 108 ALA A N 1
ATOM 896 C CA . ALA A 1 108 ? -6.328 -2.636 1.844 1.00 96.12 108 ALA A CA 1
ATOM 897 C C . ALA A 1 108 ? -6.597 -4.073 2.309 1.00 96.12 108 ALA A C 1
ATOM 899 O O . ALA A 1 108 ? -5.684 -4.721 2.823 1.00 96.12 108 ALA A O 1
ATOM 900 N N . GLY A 1 109 ? -7.813 -4.589 2.133 1.00 94.62 109 GLY A N 1
ATOM 901 C CA . GLY A 1 109 ? -8.274 -5.840 2.738 1.00 94.62 109 GLY A CA 1
ATOM 902 C C . GLY A 1 109 ? -7.468 -7.058 2.300 1.00 94.62 109 GLY A C 1
ATOM 903 O O . GLY A 1 109 ? -6.998 -7.821 3.138 1.00 94.62 109 GLY A O 1
ATOM 904 N N . GLY A 1 110 ? -7.198 -7.194 0.998 1.00 94.44 110 GLY A N 1
ATOM 905 C CA . GLY A 1 110 ? -6.435 -8.334 0.477 1.00 94.44 110 GLY A CA 1
ATOM 906 C C . GLY A 1 110 ? -4.980 -8.385 0.961 1.00 94.44 110 GLY A C 1
ATOM 907 O O . GLY A 1 110 ? -4.397 -9.463 1.071 1.00 94.44 110 GLY A O 1
ATOM 908 N N . MET A 1 111 ? -4.367 -7.238 1.262 1.00 95.81 111 MET A N 1
ATOM 909 C CA . MET A 1 111 ? -3.038 -7.201 1.877 1.00 95.81 111 MET A CA 1
ATOM 910 C C . MET A 1 111 ? -3.128 -7.394 3.394 1.00 95.81 111 MET A C 1
ATOM 912 O O . MET A 1 111 ? -2.353 -8.171 3.945 1.00 95.81 111 MET A O 1
ATOM 916 N N . ALA A 1 112 ? -4.112 -6.781 4.056 1.00 96.56 112 ALA A N 1
ATOM 917 C CA . ALA A 1 112 ? -4.377 -6.981 5.479 1.00 96.56 112 ALA A CA 1
ATOM 918 C C . ALA A 1 112 ? -4.560 -8.468 5.827 1.00 96.56 112 ALA A C 1
ATOM 920 O O . ALA A 1 112 ? -3.904 -8.966 6.740 1.00 96.56 112 ALA A O 1
ATOM 921 N N . ASP A 1 113 ? -5.357 -9.201 5.047 1.00 94.94 113 ASP A N 1
ATOM 922 C CA . ASP A 1 113 ? -5.621 -10.628 5.260 1.00 94.94 113 ASP A CA 1
ATOM 923 C C . ASP A 1 113 ? -4.336 -11.475 5.196 1.00 94.94 113 ASP A C 1
ATOM 925 O O . ASP A 1 113 ? -4.179 -12.440 5.945 1.00 94.94 113 ASP A O 1
ATOM 929 N N . ARG A 1 114 ? -3.372 -11.084 4.351 1.00 94.75 114 ARG A N 1
ATOM 930 C CA . ARG A 1 114 ? -2.057 -11.738 4.249 1.00 94.75 114 ARG A CA 1
ATOM 931 C C . ARG A 1 114 ? -1.148 -11.407 5.433 1.00 94.75 114 ARG A C 1
ATOM 933 O O . ARG A 1 114 ? -0.416 -12.276 5.902 1.00 94.75 114 ARG A O 1
ATOM 940 N N . LEU A 1 115 ? -1.211 -10.173 5.932 1.00 95.94 115 LEU A N 1
ATOM 941 C CA . LEU A 1 115 ? -0.389 -9.697 7.049 1.00 95.94 115 LEU A CA 1
ATOM 942 C C . LEU A 1 115 ? -0.827 -10.261 8.407 1.00 95.94 115 LEU A C 1
ATOM 944 O O . LEU A 1 115 ? 0.011 -10.429 9.292 1.00 95.94 115 LEU A O 1
ATOM 948 N N . ILE A 1 116 ? -2.109 -10.606 8.586 1.00 94.12 116 ILE A N 1
ATOM 949 C CA . ILE A 1 116 ? -2.622 -11.168 9.852 1.00 94.12 116 ILE A CA 1
ATOM 950 C C . ILE A 1 116 ? -1.823 -12.410 10.291 1.00 94.12 116 ILE A C 1
ATOM 952 O O . ILE A 1 116 ? -1.557 -12.582 11.483 1.00 94.12 116 ILE A O 1
ATOM 956 N N . GLY A 1 117 ? -1.391 -13.244 9.338 1.00 90.75 117 GLY A N 1
ATOM 957 C CA . GLY A 1 117 ? -0.630 -14.469 9.598 1.00 90.75 117 GLY A CA 1
ATOM 958 C C . GLY A 1 117 ? 0.884 -14.294 9.766 1.00 90.75 117 GLY A C 1
ATOM 959 O O . GLY A 1 117 ? 1.555 -15.264 10.110 1.00 90.75 117 GLY A O 1
ATOM 960 N N . GLN A 1 118 ? 1.443 -13.105 9.524 1.00 93.50 118 GLN A N 1
ATOM 961 C CA . GLN A 1 118 ? 2.888 -12.883 9.646 1.00 93.50 118 GLN A CA 1
ATOM 962 C C . GLN A 1 118 ? 3.323 -12.806 11.109 1.00 93.50 118 GLN A C 1
ATOM 964 O O . GLN A 1 118 ? 2.588 -12.300 11.949 1.00 93.50 118 GLN A O 1
ATOM 969 N N . GLU A 1 119 ? 4.518 -13.289 11.444 1.00 92.00 119 GLU A N 1
ATOM 970 C CA . GLU A 1 119 ? 5.024 -13.245 12.823 1.00 92.00 119 GLU A CA 1
ATOM 971 C C . GLU A 1 119 ? 5.371 -11.815 13.253 1.00 92.00 119 GLU A C 1
ATOM 973 O O . GLU A 1 119 ? 4.916 -11.345 14.297 1.00 92.00 119 GLU A O 1
ATOM 978 N N . THR A 1 120 ? 6.116 -11.110 12.406 1.00 92.94 120 THR A N 1
ATOM 979 C CA . THR A 1 120 ? 6.551 -9.729 12.603 1.00 92.94 120 THR A CA 1
ATOM 980 C C . THR A 1 120 ? 5.984 -8.834 11.512 1.00 92.94 120 THR A C 1
ATOM 982 O O . THR A 1 120 ? 5.712 -9.288 10.404 1.00 92.94 120 THR A O 1
ATOM 985 N N . LEU A 1 121 ? 5.794 -7.560 11.846 1.00 95.69 121 LEU A N 1
ATOM 986 C CA . LEU A 1 121 ? 5.313 -6.535 10.929 1.00 95.69 121 LEU A CA 1
ATOM 987 C C . LEU A 1 121 ? 6.273 -5.354 10.953 1.00 95.69 121 LEU A C 1
ATOM 989 O O . LEU A 1 121 ? 6.799 -4.988 12.005 1.00 95.69 121 LEU A O 1
ATOM 993 N N . THR A 1 122 ? 6.467 -4.739 9.798 1.00 96.69 122 THR A N 1
ATOM 994 C CA . THR A 1 122 ? 7.063 -3.408 9.700 1.00 96.69 122 THR A CA 1
ATOM 995 C C . THR A 1 122 ? 6.073 -2.337 10.160 1.00 96.69 122 THR A C 1
ATOM 997 O O . THR A 1 122 ? 4.855 -2.538 10.134 1.00 96.69 122 THR A O 1
ATOM 1000 N N . ASP A 1 123 ? 6.576 -1.143 10.484 1.00 96.00 123 ASP A N 1
ATOM 1001 C CA . ASP A 1 123 ? 5.732 0.005 10.844 1.00 96.00 123 ASP A CA 1
ATOM 1002 C C . ASP A 1 123 ? 4.673 0.307 9.769 1.00 96.00 123 ASP A C 1
ATOM 1004 O O . ASP A 1 123 ? 3.529 0.631 10.083 1.00 96.00 123 ASP A O 1
ATOM 1008 N N . LYS A 1 124 ? 5.027 0.150 8.484 1.00 96.31 124 LYS A N 1
ATOM 1009 C CA . LYS A 1 124 ? 4.118 0.401 7.354 1.00 96.31 124 LYS A CA 1
ATOM 1010 C C . LYS A 1 124 ? 3.039 -0.660 7.192 1.00 96.31 124 LYS A C 1
ATOM 1012 O O . LYS A 1 124 ? 1.921 -0.325 6.809 1.00 96.31 124 LYS A O 1
ATOM 1017 N N . GLU A 1 125 ? 3.340 -1.910 7.509 1.00 97.50 125 GLU A N 1
ATOM 1018 C CA . GLU A 1 125 ? 2.344 -2.984 7.532 1.00 97.50 125 GLU A CA 1
ATOM 1019 C C . GLU A 1 125 ? 1.396 -2.832 8.726 1.00 97.50 125 GLU A C 1
ATOM 1021 O O . GLU A 1 125 ? 0.187 -3.013 8.579 1.00 97.50 125 GLU A O 1
ATOM 1026 N N . ALA A 1 126 ? 1.911 -2.412 9.885 1.00 97.56 126 ALA A N 1
ATOM 1027 C CA . ALA A 1 126 ? 1.086 -2.106 11.049 1.00 97.56 126 ALA A CA 1
ATOM 1028 C C . ALA A 1 126 ? 0.181 -0.877 10.814 1.00 97.56 126 ALA A C 1
ATOM 1030 O O . ALA A 1 126 ? -0.993 -0.897 11.185 1.00 97.56 126 ALA A O 1
ATOM 1031 N N . GLU A 1 127 ? 0.685 0.174 10.153 1.00 97.56 127 GLU A N 1
ATOM 1032 C CA . GLU A 1 127 ? -0.124 1.319 9.699 1.00 97.56 127 GLU A CA 1
ATOM 1033 C C . GLU A 1 127 ? -1.247 0.884 8.744 1.00 97.56 127 GLU A C 1
ATOM 1035 O O . GLU A 1 127 ? -2.392 1.306 8.916 1.00 97.56 127 GLU A O 1
ATOM 1040 N N . LEU A 1 128 ? -0.944 0.025 7.764 1.00 97.75 128 LEU A N 1
ATOM 1041 C CA . LEU A 1 128 ? -1.940 -0.505 6.831 1.00 97.75 128 LEU A CA 1
ATOM 1042 C C . LEU A 1 128 ? -3.025 -1.305 7.563 1.00 97.75 128 LEU A C 1
ATOM 1044 O O . LEU A 1 128 ? -4.211 -1.100 7.308 1.00 97.75 128 LEU A O 1
ATOM 1048 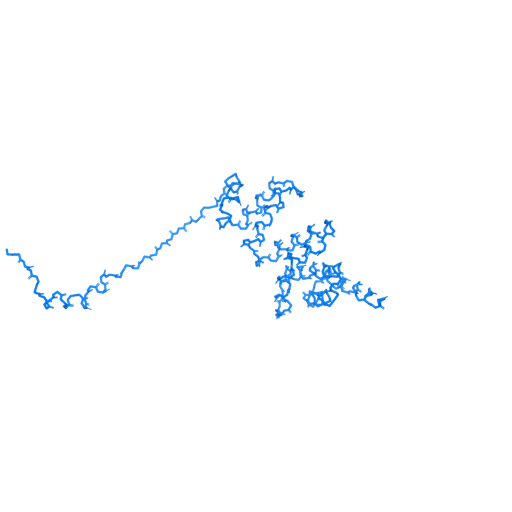N N . LEU A 1 129 ? -2.637 -2.196 8.481 1.00 98.12 129 LEU A N 1
ATOM 1049 C CA . LEU A 1 129 ? -3.580 -2.986 9.276 1.00 98.12 129 LEU A CA 1
ATOM 1050 C C . LEU A 1 129 ? -4.465 -2.111 10.166 1.00 98.12 129 LEU A C 1
ATOM 1052 O O . LEU A 1 129 ? -5.652 -2.398 10.304 1.00 98.12 129 LEU A O 1
ATOM 1056 N N . ASN A 1 130 ? -3.928 -1.018 10.716 1.00 98.12 130 ASN A N 1
ATOM 1057 C CA . ASN A 1 130 ? -4.734 -0.026 11.421 1.00 98.12 130 ASN A CA 1
ATOM 1058 C C . ASN A 1 130 ? -5.812 0.574 10.502 1.00 98.12 130 ASN A C 1
ATOM 1060 O O . ASN A 1 130 ? -6.994 0.554 10.841 1.00 98.12 130 ASN A O 1
ATOM 1064 N N . THR A 1 131 ? -5.424 1.066 9.323 1.00 98.06 131 THR A N 1
ATOM 1065 C CA . THR A 1 131 ? -6.365 1.650 8.353 1.00 98.06 131 THR A CA 1
ATOM 1066 C C . THR A 1 131 ? -7.413 0.635 7.901 1.00 98.06 131 THR A C 1
ATOM 1068 O O . THR A 1 131 ? -8.605 0.944 7.909 1.00 98.06 131 THR A O 1
ATOM 1071 N N . ALA A 1 132 ? -6.995 -0.591 7.572 1.00 97.88 132 ALA A N 1
ATOM 1072 C CA . ALA A 1 132 ? -7.892 -1.679 7.195 1.00 97.88 132 ALA A CA 1
ATOM 1073 C C . ALA A 1 132 ? -8.860 -2.033 8.332 1.00 97.88 132 ALA A C 1
ATOM 1075 O O . ALA A 1 132 ? -10.050 -2.207 8.095 1.00 97.88 132 ALA A O 1
ATOM 1076 N N . GLY A 1 133 ? -8.380 -2.072 9.577 1.00 97.88 133 GLY A N 1
ATOM 1077 C CA . GLY A 1 133 ? -9.202 -2.320 10.756 1.00 97.88 133 GLY A CA 1
ATOM 1078 C C . GLY A 1 133 ? -10.313 -1.284 10.938 1.00 97.88 133 GLY A C 1
ATOM 1079 O O . GLY A 1 133 ? -11.473 -1.643 11.141 1.00 97.88 133 GLY A O 1
ATOM 1080 N N . VAL A 1 134 ? -9.990 0.004 10.784 1.00 97.94 134 VAL A N 1
ATOM 1081 C CA . VAL A 1 134 ? -10.993 1.082 10.828 1.00 97.94 134 VAL A CA 1
ATOM 1082 C C . VAL A 1 134 ? -11.960 0.994 9.641 1.00 97.94 134 VAL A C 1
ATOM 1084 O O . VAL A 1 134 ? -13.163 1.197 9.817 1.00 97.94 134 VAL A O 1
ATOM 1087 N N . ALA A 1 135 ? -11.468 0.666 8.443 1.00 97.88 135 ALA A N 1
ATOM 1088 C CA . ALA A 1 135 ? -12.305 0.483 7.258 1.00 97.88 135 ALA A CA 1
ATOM 1089 C C . ALA A 1 135 ? -13.299 -0.678 7.436 1.00 97.88 135 ALA A C 1
ATOM 1091 O O . ALA A 1 135 ? -14.499 -0.489 7.238 1.00 97.88 135 ALA A O 1
ATOM 1092 N N . TYR A 1 136 ? -12.833 -1.837 7.916 1.00 98.12 136 TYR A N 1
ATOM 1093 C CA . TYR A 1 136 ? -13.681 -2.981 8.253 1.00 98.12 136 TYR A CA 1
ATOM 1094 C C . TYR A 1 136 ? -14.741 -2.615 9.297 1.00 98.12 136 TYR A C 1
ATOM 1096 O O . TYR A 1 136 ? -15.907 -2.964 9.125 1.00 98.12 136 TYR A O 1
ATOM 1104 N N . ALA A 1 137 ? -14.379 -1.861 10.342 1.00 97.19 137 ALA A N 1
ATOM 1105 C CA . ALA A 1 137 ? -15.332 -1.429 11.364 1.00 97.19 137 ALA A CA 1
ATOM 1106 C C . ALA A 1 137 ? -16.447 -0.556 10.770 1.00 97.19 137 ALA A C 1
ATOM 1108 O O . ALA A 1 137 ? -17.625 -0.784 11.043 1.00 97.19 137 ALA A O 1
ATOM 1109 N N . ARG A 1 138 ? -16.094 0.413 9.913 1.00 95.94 138 ARG A N 1
ATOM 1110 C CA . ARG A 1 138 ? -17.075 1.268 9.222 1.00 95.94 138 ARG A CA 1
ATOM 1111 C C . ARG A 1 138 ? -17.917 0.508 8.196 1.00 95.94 138 ARG A C 1
ATOM 1113 O O . ARG A 1 138 ? -19.054 0.896 7.950 1.00 95.94 138 ARG A O 1
ATOM 1120 N N . ALA A 1 139 ? -17.383 -0.568 7.623 1.00 95.56 139 ALA A N 1
ATOM 1121 C CA . ALA A 1 139 ? -18.114 -1.466 6.733 1.00 95.56 139 ALA A CA 1
ATOM 1122 C C . ALA A 1 139 ? -19.025 -2.468 7.479 1.00 95.56 139 ALA A C 1
ATOM 1124 O O . ALA A 1 139 ? -19.787 -3.184 6.832 1.00 95.56 139 ALA A O 1
ATOM 1125 N N . GLY A 1 140 ? -18.973 -2.517 8.818 1.00 94.75 140 GLY A N 1
ATOM 1126 C CA . GLY A 1 140 ? -19.731 -3.461 9.650 1.00 94.75 140 GLY A CA 1
ATOM 1127 C C . GLY A 1 140 ? -19.076 -4.841 9.804 1.00 94.75 140 GLY A C 1
ATOM 1128 O O . GLY A 1 140 ? -19.658 -5.743 10.402 1.00 94.75 140 GLY A O 1
ATOM 1129 N N . GLU A 1 141 ? -17.851 -5.026 9.308 1.00 96.12 141 GLU A N 1
ATOM 1130 C CA . GLU A 1 141 ? -17.075 -6.266 9.423 1.00 96.12 141 GLU A CA 1
ATOM 1131 C C . GLU A 1 141 ? -16.291 -6.313 10.748 1.00 96.12 141 GLU A C 1
ATOM 1133 O O . GLU A 1 141 ? -15.064 -6.426 10.774 1.00 96.12 141 GLU A O 1
ATOM 1138 N N . TYR A 1 142 ? -17.002 -6.229 11.877 1.00 95.94 142 TYR A N 1
ATOM 1139 C CA . TYR A 1 142 ? -16.406 -6.074 13.213 1.00 95.94 142 TYR A CA 1
ATOM 1140 C C . TYR A 1 142 ? -15.398 -7.171 13.594 1.00 95.94 142 TYR A C 1
ATOM 1142 O O . TYR A 1 142 ? -14.401 -6.885 14.254 1.00 95.94 142 TYR A O 1
ATOM 1150 N N . GLY A 1 143 ? -15.618 -8.414 13.150 1.00 95.81 143 GLY A N 1
ATOM 1151 C CA . GLY A 1 143 ? -14.683 -9.518 13.390 1.00 95.81 143 GLY A CA 1
ATOM 1152 C C . GLY A 1 143 ? -13.318 -9.275 12.743 1.00 95.81 143 GLY A C 1
ATOM 1153 O O . GLY A 1 143 ? -12.296 -9.337 13.421 1.00 95.81 143 GLY A O 1
ATOM 1154 N N . LYS A 1 144 ? -13.303 -8.916 11.451 1.00 96.88 144 LYS A N 1
ATOM 1155 C CA . LYS A 1 144 ? -12.059 -8.587 10.740 1.00 96.88 144 LYS A CA 1
ATOM 1156 C C . LYS A 1 144 ? -11.424 -7.310 11.271 1.00 96.88 144 LYS A C 1
ATOM 1158 O O . LYS A 1 144 ? -10.205 -7.255 11.420 1.00 96.88 144 LYS A O 1
ATOM 1163 N N . ALA A 1 145 ? -12.247 -6.312 11.599 1.00 97.88 145 ALA A N 1
ATOM 1164 C CA . ALA A 1 145 ? -11.789 -5.068 12.201 1.00 97.88 145 ALA A CA 1
ATOM 1165 C C . ALA A 1 145 ? -10.987 -5.333 13.478 1.00 97.88 145 ALA A C 1
ATOM 1167 O O . ALA A 1 145 ? -9.857 -4.869 13.611 1.00 97.88 145 ALA A O 1
ATOM 1168 N N . ARG A 1 146 ? -11.547 -6.146 14.380 1.00 97.75 146 ARG A N 1
ATOM 1169 C CA . ARG A 1 146 ? -10.898 -6.529 15.631 1.00 97.75 146 ARG A CA 1
ATOM 1170 C C . ARG A 1 146 ? -9.578 -7.250 15.379 1.00 97.75 146 ARG A C 1
ATOM 1172 O O . ARG A 1 146 ? -8.564 -6.824 15.918 1.00 97.75 146 ARG A O 1
ATOM 1179 N N . THR A 1 147 ? -9.569 -8.279 14.531 1.00 97.94 147 THR A N 1
ATOM 1180 C CA . THR A 1 147 ? -8.348 -9.046 14.235 1.00 97.94 147 THR A CA 1
ATOM 1181 C C . THR A 1 147 ? -7.238 -8.168 13.651 1.00 97.94 147 THR A C 1
ATOM 1183 O O . THR A 1 147 ? -6.090 -8.265 14.082 1.00 97.94 147 THR A O 1
ATOM 1186 N N . ALA A 1 148 ? -7.563 -7.286 12.702 1.00 98.06 148 ALA A N 1
ATOM 1187 C CA . ALA A 1 148 ? -6.582 -6.388 12.098 1.00 98.06 148 ALA A CA 1
ATOM 1188 C C . ALA A 1 148 ? -6.010 -5.386 13.118 1.00 98.06 148 ALA A C 1
ATOM 1190 O O . ALA A 1 148 ? -4.795 -5.187 13.174 1.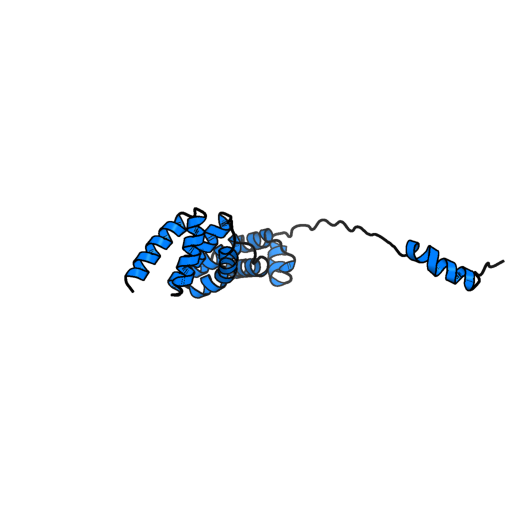00 98.06 148 ALA A O 1
ATOM 1191 N N . LEU A 1 149 ? -6.867 -4.796 13.960 1.00 98.31 149 LEU A N 1
ATOM 1192 C CA . LEU A 1 149 ? -6.450 -3.834 14.984 1.00 98.31 149 LEU A CA 1
ATOM 1193 C C . LEU A 1 149 ? -5.650 -4.488 16.116 1.00 98.31 149 LEU A C 1
ATOM 1195 O O . LEU A 1 149 ? -4.642 -3.926 16.534 1.00 98.31 149 LEU A O 1
ATOM 1199 N N . GLU A 1 150 ? -6.037 -5.681 16.577 1.00 97.88 150 GLU A N 1
ATOM 1200 C CA . GLU A 1 150 ? -5.262 -6.466 17.550 1.00 97.88 150 GLU A CA 1
ATOM 1201 C C . GLU A 1 150 ? -3.868 -6.783 17.005 1.00 97.88 150 GLU A C 1
ATOM 1203 O O . GLU A 1 150 ? -2.870 -6.605 17.704 1.00 97.88 150 GLU A O 1
ATOM 1208 N N . LYS A 1 151 ? -3.782 -7.187 15.732 1.00 97.81 151 LYS A N 1
ATOM 1209 C CA . LYS A 1 151 ? -2.504 -7.482 15.085 1.00 97.81 151 LYS A CA 1
ATOM 1210 C C . LYS A 1 151 ? -1.608 -6.243 14.982 1.00 97.81 151 LYS A C 1
ATOM 1212 O O . LYS A 1 151 ? -0.429 -6.318 15.321 1.00 97.81 151 L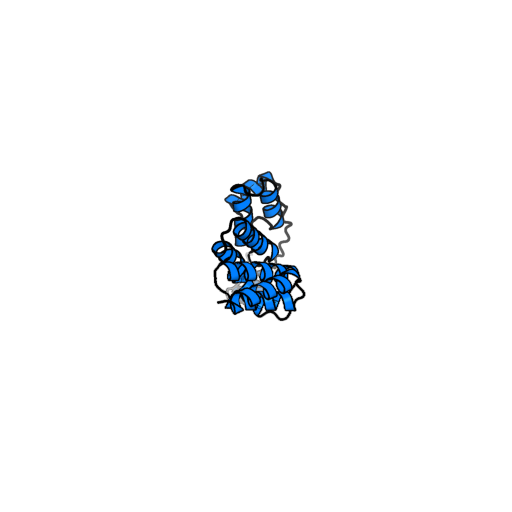YS A O 1
ATOM 1217 N N . ALA A 1 152 ? -2.160 -5.110 14.549 1.00 97.88 152 ALA A N 1
ATOM 1218 C CA . ALA A 1 152 ? -1.425 -3.850 14.454 1.00 97.88 152 ALA A CA 1
ATOM 1219 C C . ALA A 1 152 ? -1.002 -3.310 15.831 1.00 97.88 152 ALA A C 1
ATOM 1221 O O . ALA A 1 152 ? 0.126 -2.844 15.993 1.00 97.88 152 ALA A O 1
ATOM 1222 N N . SER A 1 153 ? -1.877 -3.404 16.835 1.00 97.81 153 SER A N 1
ATOM 1223 C CA . SER A 1 153 ? -1.583 -3.007 18.216 1.00 97.81 153 SER A CA 1
ATOM 1224 C C . SER A 1 153 ? -0.490 -3.885 18.830 1.00 97.81 153 SER A C 1
ATOM 1226 O O . SER A 1 153 ? 0.451 -3.358 19.417 1.00 97.81 153 SER A O 1
ATOM 1228 N N . GLY A 1 154 ? -0.539 -5.203 18.610 1.00 96.44 154 GLY A N 1
ATOM 1229 C CA . GLY A 1 154 ? 0.507 -6.136 19.039 1.00 96.44 154 GLY A CA 1
ATOM 1230 C C . GLY A 1 154 ? 1.875 -5.869 18.401 1.00 96.44 154 GLY A C 1
ATOM 1231 O O . GLY A 1 154 ? 2.898 -6.201 18.993 1.00 96.44 154 GLY A O 1
ATOM 1232 N N . ALA A 1 155 ? 1.905 -5.220 17.233 1.00 96.12 155 ALA A N 1
ATOM 1233 C CA . ALA A 1 155 ? 3.124 -4.726 16.592 1.00 96.12 155 ALA A CA 1
ATOM 1234 C C . ALA A 1 155 ? 3.563 -3.326 17.079 1.00 96.12 155 ALA A C 1
ATOM 1236 O O . ALA A 1 155 ? 4.524 -2.772 16.555 1.00 96.12 155 ALA A O 1
ATOM 1237 N N . GLY A 1 156 ? 2.884 -2.743 18.074 1.00 95.81 156 GLY A N 1
ATOM 1238 C CA . GLY A 1 156 ? 3.232 -1.451 18.672 1.00 95.81 156 GLY A CA 1
ATOM 1239 C C . GLY A 1 156 ? 2.578 -0.229 18.016 1.00 95.81 156 GLY A C 1
ATOM 1240 O O . GLY A 1 156 ? 2.980 0.900 18.297 1.00 95.81 156 GLY A O 1
ATOM 1241 N N . ASN A 1 157 ? 1.572 -0.404 17.150 1.00 97.62 157 ASN A N 1
ATOM 1242 C CA . ASN A 1 157 ? 0.877 0.729 16.539 1.00 97.62 157 ASN A CA 1
ATOM 1243 C C . ASN A 1 157 ? -0.106 1.388 17.529 1.00 97.62 157 ASN A C 1
ATOM 1245 O O . ASN A 1 157 ? -1.190 0.865 17.790 1.00 97.62 157 ASN A O 1
ATOM 1249 N N . ALA A 1 158 ? 0.249 2.572 18.036 1.00 97.38 158 ALA A N 1
ATOM 1250 C CA . ALA A 1 158 ? -0.554 3.308 19.021 1.00 97.38 158 ALA A CA 1
ATOM 1251 C C . ALA A 1 158 ? -1.944 3.727 18.501 1.00 97.38 158 ALA A C 1
ATOM 1253 O O . ALA A 1 158 ? -2.921 3.733 19.251 1.00 97.38 158 ALA A O 1
ATOM 1254 N N . ASN A 1 159 ? -2.062 4.046 17.206 1.00 97.06 159 ASN A N 1
ATOM 1255 C CA . ASN A 1 159 ? -3.360 4.375 16.612 1.00 97.06 159 ASN A CA 1
ATOM 1256 C C . ASN A 1 159 ? -4.272 3.143 16.588 1.00 97.06 159 ASN A C 1
ATOM 1258 O O . ASN A 1 159 ? -5.462 3.262 16.874 1.00 97.06 159 ASN A O 1
ATOM 1262 N N . ALA A 1 160 ? -3.716 1.961 16.306 1.00 97.62 160 ALA A N 1
ATOM 1263 C CA . ALA A 1 160 ? -4.464 0.711 16.333 1.00 97.62 160 ALA A CA 1
ATOM 1264 C C . ALA A 1 160 ? -4.954 0.363 17.738 1.00 97.62 160 ALA A C 1
ATOM 1266 O O . ALA A 1 160 ? -6.097 -0.053 17.884 1.00 97.62 160 ALA A O 1
ATOM 1267 N N . GLU A 1 161 ? -4.132 0.573 18.768 1.00 97.81 161 GLU A N 1
ATOM 1268 C CA . GLU A 1 161 ? -4.528 0.369 20.168 1.00 97.81 161 GLU A CA 1
ATOM 1269 C C . GLU A 1 161 ? -5.716 1.267 20.553 1.00 97.81 161 GLU A C 1
ATOM 1271 O O . GLU A 1 161 ? -6.722 0.806 21.108 1.00 97.81 161 GLU A O 1
ATOM 1276 N N . HIS A 1 162 ? -5.639 2.549 20.188 1.00 97.94 162 HIS A N 1
ATOM 1277 C CA . HIS A 1 162 ? -6.733 3.487 20.408 1.00 97.94 162 HIS A CA 1
ATOM 1278 C C . HIS A 1 162 ? -8.004 3.058 19.661 1.00 97.94 162 HIS A C 1
ATOM 1280 O O . HIS A 1 162 ? -9.080 2.965 20.256 1.00 97.94 162 HIS A O 1
ATOM 1286 N N . ASN A 1 163 ? -7.877 2.741 18.372 1.00 97.62 163 ASN A N 1
ATOM 1287 C CA . ASN A 1 163 ? -8.997 2.335 17.527 1.00 97.62 163 ASN A CA 1
ATOM 1288 C C . ASN A 1 163 ? -9.620 1.010 17.984 1.00 97.62 163 ASN A C 1
ATOM 1290 O O . ASN A 1 163 ? -10.840 0.871 17.937 1.00 97.62 163 ASN A O 1
ATOM 1294 N N . LEU A 1 164 ? -8.817 0.063 18.478 1.00 97.75 164 LEU A N 1
ATOM 1295 C CA . LEU A 1 164 ? -9.298 -1.192 19.052 1.00 97.75 164 LEU A CA 1
ATOM 1296 C C . LEU A 1 164 ? -10.149 -0.931 20.294 1.00 97.75 164 LEU A C 1
ATOM 1298 O O . LEU A 1 164 ? -11.237 -1.483 20.422 1.00 97.75 164 LEU A O 1
ATOM 1302 N N . THR A 1 165 ? -9.690 -0.044 21.178 1.00 97.25 165 THR A N 1
ATOM 1303 C CA . THR A 1 165 ? -10.448 0.340 22.376 1.00 97.25 165 THR A CA 1
ATOM 1304 C C . THR A 1 165 ? -11.799 0.949 21.999 1.00 97.25 165 THR A C 1
ATOM 1306 O O . THR A 1 165 ? -12.829 0.581 22.563 1.00 97.25 165 THR A O 1
ATOM 1309 N N . GLN A 1 166 ? -11.819 1.851 21.012 1.00 96.44 166 GLN A N 1
ATOM 1310 C CA . GLN A 1 166 ? -13.067 2.434 20.510 1.00 96.44 166 GLN A CA 1
ATOM 1311 C C . GLN A 1 166 ? -13.987 1.369 19.898 1.00 96.44 166 GLN A C 1
ATOM 1313 O O . GLN A 1 166 ? -15.186 1.374 20.162 1.00 96.44 166 GLN A O 1
ATOM 1318 N N . LEU A 1 167 ? -13.430 0.435 19.123 1.00 96.19 167 LEU A N 1
ATOM 1319 C CA . LEU A 1 167 ? -14.180 -0.651 18.499 1.00 96.19 167 LEU A CA 1
ATOM 1320 C C . LEU A 1 167 ? -14.862 -1.549 19.538 1.00 96.19 167 LEU A C 1
ATOM 1322 O O . LEU A 1 167 ? -16.042 -1.854 19.389 1.00 96.19 167 LEU A O 1
ATOM 1326 N N . LEU A 1 168 ? -14.141 -1.956 20.585 1.00 95.19 168 LEU A N 1
ATOM 1327 C CA . LEU A 1 168 ? -14.682 -2.823 21.635 1.00 95.19 168 LEU A CA 1
ATOM 1328 C C . LEU A 1 168 ? -15.844 -2.150 22.376 1.00 95.19 168 LEU A C 1
ATOM 1330 O O . LEU A 1 168 ? -16.886 -2.772 22.553 1.00 95.19 168 LEU A O 1
ATOM 1334 N N . ASN A 1 169 ? -15.722 -0.856 22.684 1.00 94.31 169 ASN A N 1
ATOM 1335 C CA . ASN A 1 169 ? -16.811 -0.091 23.297 1.00 94.31 169 ASN A CA 1
ATOM 1336 C C . ASN A 1 169 ? -18.077 -0.053 22.429 1.00 94.31 169 ASN A C 1
ATOM 1338 O O . ASN A 1 169 ? -19.182 -0.054 22.964 1.00 94.31 169 ASN A O 1
ATOM 1342 N N . VAL A 1 170 ? -17.927 0.012 21.102 1.00 91.94 170 VAL A N 1
ATOM 1343 C CA . VAL A 1 170 ? -19.066 -0.014 20.171 1.00 91.94 170 VAL A CA 1
ATOM 1344 C C . VAL A 1 170 ? -19.692 -1.404 20.126 1.00 91.94 170 VAL A C 1
ATOM 1346 O O . VAL A 1 170 ? -20.912 -1.513 20.166 1.00 91.94 170 VAL A O 1
ATOM 1349 N N . ILE A 1 171 ? -18.877 -2.460 20.062 1.00 90.25 171 ILE A N 1
ATOM 1350 C CA . ILE A 1 171 ? -19.365 -3.845 20.005 1.00 90.25 171 ILE A CA 1
ATOM 1351 C C . ILE A 1 171 ? -20.132 -4.215 21.280 1.00 90.25 171 ILE A C 1
ATOM 1353 O O . ILE A 1 171 ? -21.171 -4.856 21.180 1.00 90.25 171 ILE A O 1
ATOM 1357 N N . ASP A 1 172 ? -19.673 -3.775 22.452 1.00 85.44 172 ASP A N 1
ATOM 1358 C CA . ASP A 1 172 ? -20.331 -4.059 23.737 1.00 85.44 172 ASP A CA 1
ATOM 1359 C C . ASP A 1 172 ? -21.712 -3.383 23.889 1.00 85.44 172 ASP A C 1
ATOM 1361 O O . ASP A 1 172 ? -22.467 -3.708 24.806 1.00 85.44 172 ASP A O 1
ATOM 1365 N N . GLN A 1 173 ? -22.046 -2.427 23.014 1.00 82.00 173 GLN A N 1
ATOM 1366 C CA . GLN A 1 173 ? -23.319 -1.696 23.015 1.00 82.00 173 GLN A CA 1
ATOM 1367 C C . GLN A 1 173 ? -24.338 -2.216 21.984 1.00 82.00 173 GLN A C 1
ATOM 1369 O O . GLN A 1 173 ? -25.463 -1.708 21.957 1.00 82.00 173 GLN A O 1
ATOM 1374 N N . LEU A 1 174 ? -23.953 -3.177 21.136 1.00 77.69 174 LEU A N 1
ATOM 1375 C CA . LEU A 1 174 ? -24.789 -3.786 20.090 1.00 77.69 174 LEU A CA 1
ATOM 1376 C C . LEU A 1 174 ? -25.478 -5.065 20.586 1.00 77.69 174 LEU A C 1
ATOM 1378 O O . LEU A 1 174 ? -26.650 -5.265 20.193 1.00 77.69 174 LEU A O 1
#

InterPro domains:
  IPR011990 Tetratricopeptide-like helical domain superfamily [G3DSA:1.25.40.10] (37-170)
  IPR011990 Tetratricopeptide-like helical domain superfamily [SSF48452] (57-162)

pLDDT: mean 91.63, std 8.36, range [42.31, 98.31]

Foldseek 3Di:
DDDDDDPVRVVCCVPPPVVVVPDDDDDDDDDDDADDLVRLLVCLVVPLLS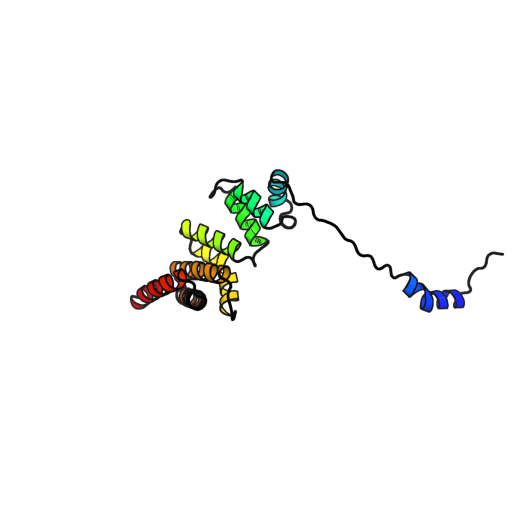HDLVSLVSNLVVDDVPDPSNLSSLVSSCVNCVVQLQSLLVQLVVCVVVVNLVSSCVSLVVVLVVLLPDPADDLSNLSSLLSNLVSCVSVVVLVSSLSSLVSSVVNVNPSSVVVNVVSVVVVVVD

Nearest PDB structures (foldseek):
  2nc9-assembly1_A  TM=6.558E-01  e=9.202E-03  Homo sapiens
  3fwv-assembly2_B  TM=6.198E-01  e=8.362E-03  Homo sapiens
  3esk-assembly1_A  TM=6.233E-01  e=1.287E-02  Homo sapiens
  4gcn-assembly2_B  TM=6.495E-01  e=3.354E-02  Caenorhabditis elegans
  7kw7-assembly1_E  TM=6.326E-01  e=6.879E-02  Homo sapiens

Radius of gyration: 27.12 Å; Cα contacts (8 Å, |Δi|>4): 193; chains: 1; bounding box: 67×60×77 Å

Organism: NCBI:txid2840766

Mean predicted aligned error: 8.34 Å